Protein AF-A0A8T4A5C9-F1 (afdb_monomer)

Structure (mmCIF, N/CA/C/O backbone):
data_AF-A0A8T4A5C9-F1
#
_entry.id   AF-A0A8T4A5C9-F1
#
loop_
_atom_site.group_PDB
_atom_site.id
_atom_site.type_symbol
_atom_site.label_atom_id
_atom_site.label_alt_id
_atom_site.label_comp_id
_atom_site.label_asym_id
_atom_site.label_entity_id
_atom_site.label_seq_id
_atom_site.pdbx_PDB_ins_code
_atom_site.Cartn_x
_atom_site.Cartn_y
_atom_site.Cartn_z
_atom_site.occupancy
_atom_site.B_iso_or_equiv
_atom_site.auth_seq_id
_atom_site.auth_comp_id
_atom_site.auth_asym_id
_atom_site.auth_atom_id
_atom_site.pdbx_PDB_model_num
ATOM 1 N N . MET A 1 1 ? -32.171 9.108 19.493 1.00 44.94 1 MET A N 1
ATOM 2 C CA . MET A 1 1 ? -31.414 10.089 18.681 1.00 44.94 1 MET A CA 1
ATOM 3 C C . MET A 1 1 ? -30.173 9.406 18.116 1.00 44.94 1 MET A C 1
ATOM 5 O O . MET A 1 1 ? -29.245 9.140 18.867 1.00 44.94 1 MET A O 1
ATOM 9 N N . TYR 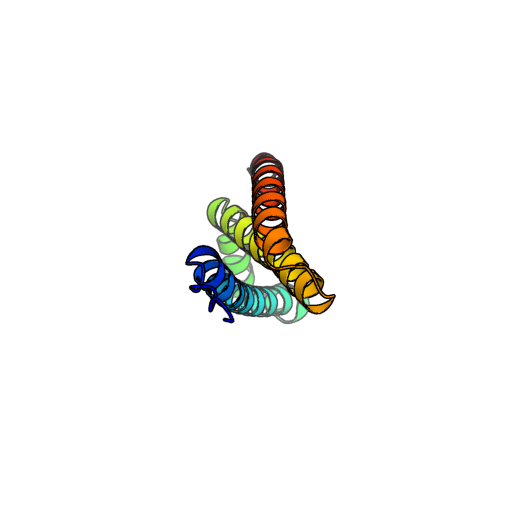A 1 2 ? -30.177 9.044 16.830 1.00 48.19 2 TYR A N 1
ATOM 10 C CA . TYR A 1 2 ? -29.008 8.462 16.161 1.00 48.19 2 TYR A CA 1
ATOM 11 C C . TYR A 1 2 ? -28.032 9.595 15.829 1.00 48.19 2 TYR A C 1
ATOM 13 O O . TYR A 1 2 ? -28.330 10.446 14.992 1.00 48.19 2 TYR A O 1
ATOM 21 N N . LYS A 1 3 ? -26.896 9.657 16.529 1.00 48.53 3 LYS A N 1
ATOM 22 C CA . LYS A 1 3 ? -25.841 10.631 16.238 1.00 48.53 3 LYS A CA 1
ATOM 23 C C . LYS A 1 3 ? -25.175 10.178 14.939 1.00 48.53 3 LYS A C 1
ATOM 25 O O . LYS A 1 3 ? -24.427 9.204 14.943 1.00 48.53 3 LYS A O 1
ATOM 30 N N . LYS A 1 4 ? -25.524 10.820 13.821 1.00 49.78 4 LYS A N 1
ATOM 31 C CA . LYS A 1 4 ? -24.904 10.560 12.517 1.00 49.78 4 LYS A CA 1
ATOM 32 C C . LYS A 1 4 ? -23.399 10.782 12.693 1.00 49.78 4 LYS A C 1
ATOM 34 O O . LYS A 1 4 ? -22.990 11.861 13.113 1.00 49.78 4 LYS A O 1
ATOM 39 N N . ALA A 1 5 ? -22.596 9.741 12.497 1.00 60.62 5 ALA A N 1
ATOM 40 C CA . ALA A 1 5 ? -21.151 9.882 12.574 1.00 60.62 5 ALA A CA 1
ATOM 41 C C . ALA A 1 5 ? -20.698 10.760 11.400 1.00 60.62 5 ALA A C 1
ATOM 43 O O . ALA A 1 5 ? -20.958 10.420 10.246 1.00 60.62 5 ALA A O 1
ATOM 44 N N . GLU A 1 6 ? -20.067 11.892 11.702 1.00 60.72 6 GLU A N 1
ATOM 45 C CA . GLU A 1 6 ? -19.352 12.705 10.715 1.00 60.72 6 GLU A CA 1
ATOM 46 C C . GLU A 1 6 ? -18.319 11.809 9.999 1.00 60.72 6 GLU A C 1
ATOM 48 O O . GLU A 1 6 ? -17.616 11.046 10.679 1.00 60.72 6 GLU A O 1
ATOM 53 N N . PRO A 1 7 ? -18.216 11.839 8.656 1.00 59.62 7 PRO A N 1
ATOM 54 C CA . PRO A 1 7 ? -17.212 11.063 7.941 1.00 59.62 7 PRO A CA 1
ATOM 55 C C . PRO A 1 7 ? -15.820 11.452 8.439 1.00 59.62 7 PRO A C 1
ATOM 57 O O . PRO A 1 7 ? -15.395 12.593 8.286 1.00 59.62 7 PRO A O 1
ATOM 60 N N . SER A 1 8 ? -15.083 10.518 9.044 1.00 70.94 8 SER A N 1
ATOM 61 C CA . SER A 1 8 ? -13.695 10.802 9.406 1.00 70.94 8 SER A CA 1
ATOM 62 C C . SER A 1 8 ? -12.899 11.031 8.122 1.00 70.94 8 SER A C 1
ATOM 64 O O . SER A 1 8 ? -12.868 10.134 7.275 1.00 70.94 8 SER A O 1
ATOM 66 N N . GLU A 1 9 ? -12.226 12.173 7.996 1.00 76.12 9 GLU A N 1
ATOM 67 C CA . GLU A 1 9 ? -11.382 12.503 6.837 1.00 76.12 9 GLU A CA 1
ATOM 68 C C . GLU A 1 9 ? -10.401 11.364 6.509 1.00 76.12 9 GLU A C 1
ATOM 70 O O . GLU A 1 9 ? -10.246 10.979 5.353 1.00 76.12 9 GLU A O 1
ATOM 75 N N . ILE A 1 10 ? -9.834 10.727 7.542 1.00 80.06 10 ILE A N 1
ATOM 76 C CA . ILE A 1 10 ? -8.938 9.562 7.432 1.00 80.06 10 ILE A CA 1
ATOM 77 C C . ILE A 1 10 ? -9.587 8.409 6.651 1.00 80.06 10 ILE A C 1
ATOM 79 O O . ILE A 1 10 ? -8.939 7.776 5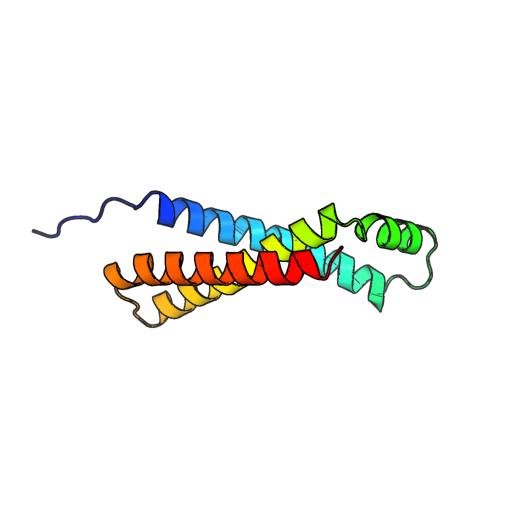.822 1.00 80.06 10 ILE A O 1
ATOM 83 N N . GLY A 1 11 ? -10.868 8.132 6.902 1.00 83.56 11 GLY A N 1
ATOM 84 C CA . GLY A 1 11 ? -11.614 7.080 6.214 1.00 83.56 11 GLY A CA 1
ATOM 85 C C . GLY A 1 11 ? -11.838 7.395 4.736 1.00 83.56 11 GLY A C 1
ATOM 86 O O . GLY A 1 11 ? -11.698 6.501 3.906 1.00 83.56 11 GLY A O 1
ATOM 87 N N . MET A 1 12 ? -12.118 8.660 4.406 1.00 89.44 12 MET A N 1
ATOM 88 C CA . MET A 1 12 ? -12.283 9.111 3.020 1.00 89.44 12 MET A CA 1
ATOM 89 C C . MET A 1 12 ? -10.972 8.995 2.234 1.00 89.44 12 MET A C 1
ATOM 91 O O . MET A 1 12 ? -10.949 8.448 1.132 1.00 89.44 12 MET A O 1
ATOM 95 N N . TRP A 1 13 ? -9.859 9.437 2.823 1.00 90.00 13 TRP A N 1
ATOM 96 C CA . TRP A 1 13 ? -8.541 9.343 2.193 1.00 90.00 13 TRP A CA 1
ATOM 97 C C . TRP A 1 13 ? -8.055 7.900 2.063 1.00 90.00 13 TRP A C 1
ATOM 99 O O . TRP A 1 13 ? -7.592 7.511 0.996 1.00 90.00 13 TRP A O 1
ATOM 109 N N . SER A 1 14 ? -8.217 7.079 3.106 1.00 90.38 14 SER A N 1
ATOM 110 C CA . SER A 1 14 ? -7.920 5.638 3.060 1.00 90.38 14 SER A CA 1
ATOM 111 C C . SER A 1 14 ? -8.725 4.937 1.965 1.00 90.38 14 SER A C 1
ATOM 113 O O . SER A 1 14 ? -8.184 4.109 1.234 1.00 90.38 14 SER A O 1
ATOM 115 N N . TRP A 1 15 ? -10.001 5.300 1.810 1.00 92.75 15 TRP A N 1
ATOM 116 C CA . TRP A 1 15 ? -10.843 4.803 0.731 1.00 92.75 15 TRP A CA 1
ATOM 117 C C . TRP A 1 15 ? -10.286 5.213 -0.635 1.00 92.75 15 TRP A C 1
ATOM 119 O O . TRP A 1 15 ? -10.070 4.344 -1.474 1.00 92.75 15 TRP A O 1
ATOM 129 N N . LEU A 1 16 ? -10.007 6.496 -0.864 1.00 95.56 16 LEU A N 1
ATOM 130 C CA . LEU A 1 16 ? -9.549 6.978 -2.169 1.00 95.56 16 LEU A CA 1
ATOM 131 C C . LEU A 1 16 ? -8.205 6.354 -2.562 1.00 95.56 16 LEU A C 1
ATOM 133 O O . LEU A 1 16 ? -8.057 5.851 -3.677 1.00 95.56 16 LEU A O 1
ATOM 137 N N . LEU A 1 17 ? -7.256 6.340 -1.625 1.00 95.81 17 LEU A N 1
ATOM 138 C CA . LEU A 1 17 ? -5.927 5.779 -1.840 1.00 95.81 17 LEU A CA 1
ATOM 139 C C . LEU A 1 17 ? -5.993 4.296 -2.208 1.00 95.81 17 LEU A C 1
ATOM 141 O O . LEU A 1 17 ? -5.272 3.893 -3.108 1.00 95.81 17 LEU A O 1
ATOM 145 N N . GLU A 1 18 ? -6.897 3.511 -1.614 1.00 97.00 18 GLU A N 1
ATOM 146 C CA . GLU A 1 18 ? -7.075 2.090 -1.957 1.00 97.00 18 GLU A CA 1
ATOM 147 C C . GLU A 1 18 ? -7.370 1.865 -3.446 1.00 97.00 18 GLU A C 1
ATOM 149 O O . GLU A 1 18 ? -6.855 0.931 -4.062 1.00 97.00 18 GLU A O 1
ATOM 154 N N . ARG A 1 19 ? -8.191 2.738 -4.045 1.00 97.38 19 ARG A N 1
ATOM 155 C CA . ARG A 1 19 ? -8.566 2.638 -5.464 1.00 97.38 19 ARG A CA 1
ATOM 156 C C . ARG A 1 19 ? -7.401 3.052 -6.342 1.00 97.38 19 ARG A C 1
ATOM 158 O O . ARG A 1 19 ? -7.103 2.371 -7.318 1.00 97.38 19 ARG A O 1
ATOM 165 N N . ILE A 1 20 ? -6.746 4.157 -5.988 1.00 98.19 20 ILE A N 1
ATOM 166 C CA . ILE A 1 20 ? -5.600 4.673 -6.737 1.00 98.19 20 ILE A CA 1
ATOM 167 C C . ILE A 1 20 ? -4.475 3.635 -6.742 1.00 98.19 20 ILE A C 1
ATOM 169 O O . ILE A 1 20 ? -3.973 3.292 -7.811 1.00 98.19 20 ILE A O 1
ATOM 173 N N . THR A 1 21 ? -4.112 3.086 -5.580 1.00 98.25 21 THR A N 1
ATOM 174 C CA . THR A 1 21 ? -3.072 2.055 -5.494 1.00 98.25 21 THR A CA 1
ATOM 175 C C . THR A 1 21 ? -3.473 0.791 -6.244 1.00 98.25 21 THR A C 1
ATOM 177 O O . THR A 1 21 ? -2.652 0.263 -6.987 1.00 98.25 21 THR A O 1
ATOM 180 N N . GLY A 1 22 ? -4.733 0.355 -6.154 1.00 98.06 22 GLY A N 1
ATOM 181 C CA . GLY A 1 22 ? -5.235 -0.794 -6.909 1.00 98.06 22 GLY A CA 1
ATOM 182 C C . GLY A 1 22 ? -5.099 -0.620 -8.424 1.00 98.06 22 GLY A C 1
ATOM 183 O O . GLY A 1 22 ? -4.562 -1.496 -9.097 1.00 98.06 22 GLY A O 1
ATOM 184 N N . VAL A 1 23 ? -5.505 0.531 -8.968 1.00 98.38 23 VAL A N 1
ATOM 185 C CA . VAL A 1 23 ? -5.371 0.830 -10.408 1.00 98.38 23 VAL A CA 1
ATOM 186 C C . VAL A 1 23 ? -3.903 0.847 -10.840 1.00 98.38 23 VAL A C 1
ATOM 188 O O . VAL A 1 23 ? -3.556 0.244 -11.858 1.00 98.38 23 VAL A O 1
ATOM 191 N N . LEU A 1 24 ? -3.027 1.485 -10.057 1.00 97.31 24 LEU A N 1
ATOM 192 C CA . LEU A 1 24 ? -1.587 1.514 -10.334 1.00 97.31 24 LEU A CA 1
ATOM 193 C C . LEU A 1 24 ? -0.976 0.105 -10.323 1.00 97.31 24 LEU A C 1
ATOM 195 O O . LEU A 1 24 ? -0.178 -0.225 -11.201 1.00 97.31 24 LEU A O 1
ATOM 199 N N . LEU A 1 25 ? -1.369 -0.739 -9.366 1.00 97.56 25 LEU A N 1
ATOM 200 C CA . LEU A 1 25 ? -0.881 -2.113 -9.248 1.00 97.56 25 LEU A CA 1
ATOM 201 C C . LEU A 1 25 ? -1.398 -3.018 -10.368 1.00 97.56 25 LEU A C 1
ATOM 203 O O . LEU A 1 25 ? -0.633 -3.838 -10.866 1.00 97.56 25 LEU A O 1
ATOM 207 N N . VAL A 1 26 ? -2.646 -2.854 -10.816 1.00 97.50 26 VAL A N 1
ATOM 208 C CA . VAL A 1 26 ? -3.178 -3.578 -11.985 1.00 97.50 26 VAL A CA 1
ATOM 209 C C . VAL A 1 26 ? -2.386 -3.224 -13.243 1.00 97.50 26 VAL A C 1
ATOM 211 O O . VAL A 1 26 ? -1.974 -4.118 -13.983 1.00 97.50 26 VAL A O 1
ATOM 214 N N . PHE A 1 27 ? -2.119 -1.934 -13.468 1.00 93.06 27 PHE A N 1
ATOM 215 C CA . PHE A 1 27 ? -1.303 -1.495 -14.600 1.00 93.06 27 PHE A CA 1
ATOM 216 C C . PHE A 1 27 ? 0.124 -2.054 -14.523 1.00 93.06 27 PHE A C 1
ATOM 218 O O . PHE A 1 27 ? 0.629 -2.606 -15.503 1.00 93.06 27 PHE A O 1
ATOM 225 N N . TYR A 1 28 ? 0.754 -1.974 -13.345 1.00 91.44 28 TYR A N 1
ATOM 226 C CA . TYR A 1 28 ? 2.065 -2.575 -13.104 1.00 91.44 28 TYR A CA 1
ATOM 227 C C . TYR A 1 28 ? 2.062 -4.076 -13.405 1.00 91.44 28 TYR A C 1
ATOM 229 O O . TYR A 1 28 ? 2.935 -4.552 -14.128 1.00 91.44 28 TYR A O 1
ATOM 237 N N . LEU A 1 29 ? 1.073 -4.812 -12.893 1.00 92.56 29 LEU A N 1
ATOM 238 C CA . LEU A 1 29 ? 0.972 -6.256 -13.068 1.00 92.56 29 LEU A CA 1
ATOM 239 C C . LEU A 1 29 ? 0.830 -6.629 -14.546 1.00 92.56 29 LEU A C 1
ATOM 241 O O . LEU A 1 29 ? 1.486 -7.563 -14.997 1.00 92.56 29 LEU A O 1
ATOM 245 N N . PHE A 1 30 ? 0.041 -5.877 -15.316 1.00 89.94 30 PHE A N 1
ATOM 246 C CA . PHE A 1 30 ? -0.083 -6.089 -16.758 1.00 89.94 30 PHE A CA 1
ATOM 247 C C . PHE A 1 30 ? 1.268 -5.945 -17.473 1.00 89.94 30 PHE A C 1
ATOM 249 O O . PHE A 1 30 ? 1.696 -6.866 -18.170 1.00 89.94 30 PHE A O 1
ATOM 256 N N . VAL A 1 31 ? 1.978 -4.831 -17.257 1.00 86.19 31 VAL A N 1
ATOM 257 C CA . VAL A 1 31 ? 3.309 -4.597 -17.852 1.00 86.19 31 VAL A CA 1
ATOM 258 C C . VAL A 1 31 ? 4.312 -5.662 -17.393 1.00 86.19 31 VAL A C 1
ATOM 260 O O . VAL A 1 31 ? 5.099 -6.174 -18.194 1.00 86.19 31 VAL A O 1
ATOM 263 N N . HIS A 1 32 ? 4.269 -6.034 -16.113 1.00 85.38 32 HIS A N 1
ATOM 264 C CA . HIS A 1 32 ? 5.136 -7.048 -15.525 1.00 85.38 32 HIS A CA 1
ATOM 265 C C . HIS A 1 32 ? 4.930 -8.416 -16.184 1.00 85.38 32 HIS A C 1
ATOM 267 O O . HIS A 1 32 ? 5.881 -8.995 -16.705 1.00 85.38 32 HIS A O 1
ATOM 273 N N . LEU A 1 33 ? 3.694 -8.915 -16.233 1.00 87.62 33 LEU A N 1
ATOM 274 C CA . LEU A 1 33 ? 3.386 -10.211 -16.838 1.00 87.62 33 LEU A CA 1
ATOM 275 C C . LEU A 1 33 ? 3.675 -10.210 -18.340 1.00 87.62 33 LEU A C 1
ATOM 277 O O . LEU A 1 33 ? 4.288 -11.152 -18.843 1.00 87.62 33 LEU A O 1
ATOM 281 N N . TRP A 1 34 ? 3.317 -9.134 -19.048 1.00 84.56 34 TRP A N 1
ATOM 282 C CA . TRP A 1 34 ? 3.626 -8.984 -20.469 1.00 84.56 34 TRP A CA 1
ATOM 283 C C . TRP A 1 34 ? 5.129 -9.098 -20.738 1.00 84.56 34 TRP A C 1
ATOM 285 O O . TRP A 1 34 ? 5.562 -9.930 -21.537 1.00 84.56 34 TRP A O 1
ATOM 295 N N . SER A 1 35 ? 5.936 -8.308 -20.025 1.00 78.31 35 SER A N 1
ATOM 296 C CA . SER A 1 35 ? 7.391 -8.281 -20.207 1.00 78.31 35 SER A CA 1
ATOM 297 C C . SER A 1 35 ? 8.071 -9.606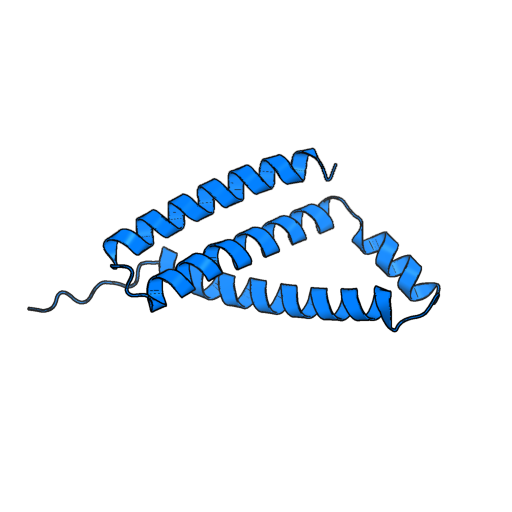 -19.863 1.00 78.31 35 SER A C 1
ATOM 299 O O . SER A 1 35 ? 9.024 -9.992 -20.534 1.00 78.31 35 SER A O 1
ATOM 301 N N . ARG A 1 36 ? 7.592 -10.328 -18.844 1.00 79.88 36 ARG A N 1
ATOM 302 C CA . ARG A 1 36 ? 8.227 -11.570 -1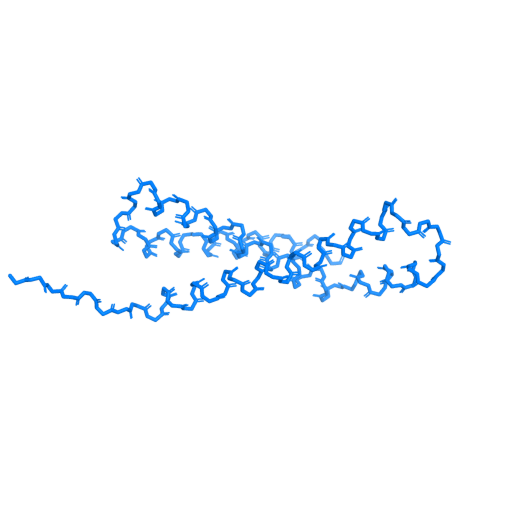8.381 1.00 79.88 36 ARG A CA 1
ATOM 303 C C . ARG A 1 36 ? 7.761 -12.813 -19.127 1.00 79.88 36 ARG A C 1
ATOM 305 O O . ARG A 1 36 ? 8.486 -13.807 -19.106 1.00 79.88 36 ARG A O 1
ATOM 312 N N . HIS A 1 37 ? 6.568 -12.804 -19.723 1.00 81.81 37 HIS A N 1
ATOM 313 C CA . HIS A 1 37 ? 5.946 -14.033 -20.236 1.00 81.81 37 HIS A CA 1
ATOM 314 C C . HIS A 1 37 ? 5.534 -13.972 -21.708 1.00 81.81 37 HIS A C 1
ATOM 316 O O . HIS A 1 37 ? 5.465 -15.018 -22.344 1.00 81.81 37 HIS A O 1
ATOM 322 N N . PHE A 1 38 ? 5.303 -12.784 -22.271 1.00 77.81 38 PHE A N 1
ATOM 323 C CA . PHE A 1 38 ? 4.730 -12.645 -23.618 1.00 77.81 38 PHE A CA 1
ATOM 324 C C . PHE A 1 38 ? 5.643 -11.905 -24.599 1.00 77.81 38 PHE A C 1
ATOM 326 O O . PHE A 1 38 ? 5.598 -12.147 -25.800 1.00 77.81 38 PHE A O 1
ATOM 333 N N . ALA A 1 39 ? 6.505 -11.028 -24.092 1.00 73.62 39 ALA A N 1
ATOM 334 C CA . ALA A 1 39 ? 7.341 -10.145 -24.894 1.00 73.62 39 ALA A CA 1
ATOM 335 C C . ALA A 1 39 ? 8.479 -10.821 -25.686 1.00 73.62 39 ALA A C 1
ATOM 337 O O . ALA A 1 39 ? 8.995 -10.218 -26.624 1.00 73.62 39 ALA A O 1
ATOM 338 N N . GLY A 1 40 ? 8.916 -12.032 -25.318 1.00 67.44 40 GLY A N 1
ATOM 339 C CA . GLY A 1 40 ? 10.180 -12.589 -25.824 1.00 67.44 40 GLY A CA 1
ATOM 340 C C . GLY A 1 40 ? 11.397 -11.694 -25.500 1.00 67.44 40 GLY A C 1
ATOM 341 O O . GLY A 1 40 ? 11.290 -10.736 -24.738 1.00 67.44 40 GLY A O 1
ATOM 342 N N . LYS A 1 41 ? 12.577 -11.981 -26.073 1.00 66.81 41 LYS A N 1
ATOM 343 C CA . LYS A 1 41 ? 13.785 -11.135 -25.923 1.00 66.81 41 LYS A CA 1
ATOM 344 C C . LYS A 1 41 ? 13.759 -9.937 -26.884 1.00 66.81 41 LYS A C 1
ATOM 346 O O . LYS A 1 41 ? 14.577 -9.845 -27.798 1.00 66.81 41 LYS A O 1
ATOM 351 N N . LEU A 1 42 ? 12.782 -9.047 -26.741 1.00 65.44 42 LEU A N 1
ATOM 352 C CA . LEU A 1 42 ? 12.760 -7.787 -27.487 1.00 65.44 42 LEU A CA 1
ATOM 353 C C . LEU A 1 42 ? 13.644 -6.751 -26.778 1.00 65.44 42 LEU A C 1
ATOM 355 O O . LEU A 1 42 ? 13.352 -6.354 -25.652 1.00 65.44 42 LEU A O 1
ATOM 359 N N . ALA A 1 43 ? 14.671 -6.239 -27.464 1.00 62.00 43 ALA A N 1
ATOM 360 C CA . ALA A 1 43 ? 15.637 -5.284 -26.900 1.00 62.00 43 ALA A CA 1
ATOM 361 C C . ALA A 1 43 ? 14.995 -4.003 -26.313 1.00 62.00 43 ALA A C 1
ATOM 363 O O . ALA A 1 43 ? 15.496 -3.434 -25.345 1.00 62.00 43 ALA A O 1
ATOM 364 N N . VAL A 1 44 ? 13.855 -3.559 -26.858 1.00 65.50 44 VAL A N 1
ATOM 365 C CA . VAL A 1 44 ? 13.082 -2.410 -26.340 1.00 65.50 44 VAL A CA 1
ATOM 366 C C . VAL A 1 44 ? 12.451 -2.710 -24.973 1.00 65.50 44 VAL A C 1
ATOM 368 O O . VAL A 1 44 ? 12.380 -1.831 -24.108 1.00 65.50 44 VAL A O 1
ATOM 371 N N . ILE A 1 45 ? 12.025 -3.954 -24.752 1.00 67.69 45 ILE A N 1
ATOM 372 C CA . ILE A 1 45 ? 11.414 -4.394 -23.495 1.00 67.69 45 ILE A CA 1
ATOM 373 C C . ILE A 1 45 ? 12.496 -4.646 -22.445 1.00 67.69 45 ILE A C 1
ATOM 375 O O . ILE A 1 45 ? 12.324 -4.209 -21.310 1.00 67.69 45 ILE A O 1
ATOM 379 N N . ASP A 1 46 ? 13.653 -5.190 -22.829 1.00 66.44 46 ASP A N 1
ATOM 380 C CA . ASP A 1 46 ? 14.818 -5.316 -21.940 1.00 66.44 46 ASP A CA 1
ATOM 381 C C . ASP A 1 46 ? 15.327 -3.945 -21.466 1.00 66.44 46 ASP A C 1
ATOM 383 O O . ASP A 1 46 ? 15.580 -3.735 -20.278 1.00 66.44 46 ASP A O 1
ATOM 387 N N . ALA A 1 47 ? 15.388 -2.959 -22.366 1.00 65.19 47 ALA A N 1
ATOM 388 C CA . ALA A 1 47 ? 15.766 -1.592 -22.013 1.00 65.19 47 ALA A CA 1
ATOM 389 C C . ALA A 1 47 ? 14.722 -0.890 -21.122 1.00 65.19 47 ALA A C 1
ATOM 391 O O . ALA A 1 47 ? 15.055 0.041 -20.391 1.00 65.19 47 ALA A O 1
ATOM 392 N N . THR A 1 48 ? 13.453 -1.301 -21.178 1.00 65.69 48 THR A N 1
ATOM 393 C CA . THR A 1 48 ? 12.399 -0.804 -20.278 1.00 65.69 48 THR A CA 1
ATOM 394 C C . THR A 1 48 ? 12.469 -1.495 -18.919 1.00 65.69 48 THR A C 1
ATOM 396 O O . THR A 1 48 ? 12.414 -0.823 -17.893 1.00 65.69 48 THR A O 1
ATOM 399 N N . ALA A 1 49 ? 12.685 -2.812 -18.896 1.00 66.31 49 ALA A N 1
ATOM 400 C CA . ALA A 1 49 ? 12.890 -3.580 -17.675 1.00 66.31 49 ALA A CA 1
ATOM 401 C C . ALA A 1 49 ? 14.085 -3.043 -16.874 1.00 66.31 49 ALA A C 1
ATOM 403 O O . ALA A 1 49 ? 13.958 -2.828 -15.673 1.00 66.31 49 ALA A O 1
ATOM 404 N N . ALA A 1 50 ? 15.197 -2.719 -17.541 1.00 67.31 50 ALA A N 1
ATOM 405 C CA . ALA A 1 50 ? 16.358 -2.097 -16.905 1.00 67.31 50 ALA A CA 1
ATOM 406 C C . ALA A 1 50 ? 16.047 -0.707 -16.310 1.00 67.31 50 ALA A C 1
ATOM 408 O O . ALA A 1 50 ? 16.522 -0.375 -15.227 1.00 67.31 50 ALA A O 1
ATOM 409 N N . ARG A 1 51 ? 15.206 0.101 -16.973 1.00 66.50 51 ARG A N 1
ATOM 410 C CA . ARG A 1 51 ? 14.788 1.431 -16.480 1.00 66.50 51 ARG A CA 1
ATOM 411 C C . ARG A 1 51 ? 13.819 1.367 -15.299 1.00 66.50 51 ARG A C 1
ATOM 413 O O . ARG A 1 51 ? 13.782 2.296 -14.498 1.00 66.50 51 ARG A O 1
ATOM 420 N N . LEU A 1 52 ? 13.052 0.286 -15.172 1.00 68.62 52 LEU A N 1
ATOM 421 C CA . LEU A 1 52 ? 12.135 0.071 -14.050 1.00 68.62 52 LEU A CA 1
ATOM 422 C C . LEU A 1 52 ? 12.837 -0.482 -12.798 1.00 68.62 52 LEU A C 1
ATOM 424 O O . LEU A 1 52 ? 12.210 -0.557 -11.753 1.00 68.62 52 LEU A O 1
ATOM 428 N N . GLN A 1 53 ? 14.131 -0.809 -12.841 1.00 73.06 53 GLN A N 1
ATOM 429 C CA . GLN A 1 53 ? 14.885 -1.281 -11.667 1.00 73.06 53 GLN A CA 1
ATOM 430 C C . GLN A 1 53 ? 15.605 -0.168 -10.893 1.00 73.06 53 GLN A C 1
ATOM 432 O O . GLN A 1 53 ? 16.608 -0.408 -10.225 1.00 73.06 53 GLN A O 1
ATOM 437 N N . THR A 1 54 ? 15.109 1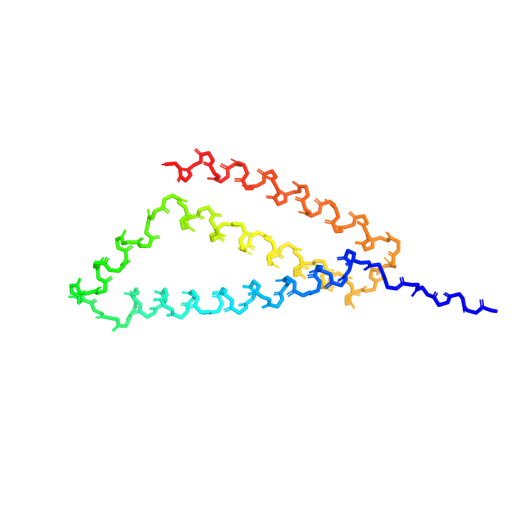.068 -10.956 1.00 86.44 54 THR A N 1
ATOM 438 C CA . THR A 1 54 ? 15.677 2.145 -10.136 1.00 86.44 54 THR A CA 1
ATOM 439 C C . THR 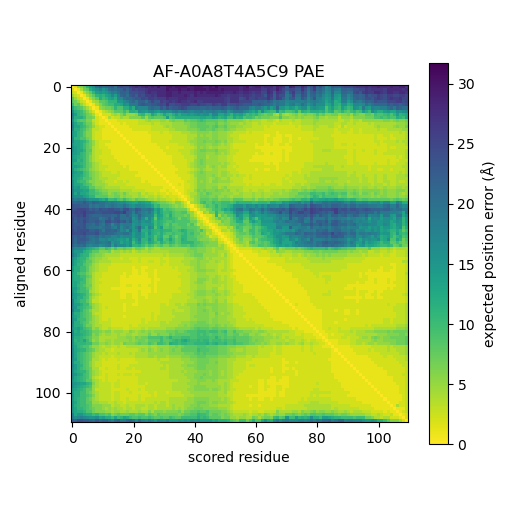A 1 54 ? 15.266 1.984 -8.666 1.00 86.44 54 THR A C 1
ATOM 441 O O . THR A 1 54 ? 14.133 1.574 -8.393 1.00 86.44 54 THR A O 1
ATOM 444 N N . PRO A 1 55 ? 16.121 2.374 -7.697 1.00 86.56 55 PRO A N 1
ATOM 445 C CA . PRO A 1 55 ? 15.757 2.365 -6.279 1.00 86.56 55 PRO A CA 1
ATOM 446 C C . PRO A 1 55 ? 14.460 3.133 -6.002 1.00 86.56 55 PRO A C 1
ATOM 448 O O . PRO A 1 55 ? 13.608 2.677 -5.245 1.00 86.56 55 PRO A O 1
ATOM 451 N N . PHE A 1 56 ? 14.256 4.263 -6.686 1.00 89.25 56 PHE A N 1
ATOM 452 C CA . PHE A 1 56 ? 13.029 5.049 -6.577 1.00 89.25 56 PHE A CA 1
ATOM 453 C C . PHE A 1 56 ? 11.781 4.255 -6.988 1.00 89.25 56 PHE A C 1
ATOM 455 O O . PHE A 1 56 ? 10.777 4.267 -6.271 1.00 89.25 56 PHE A O 1
ATOM 462 N N . PHE A 1 57 ? 11.838 3.537 -8.115 1.00 90.25 57 PHE A N 1
ATOM 463 C CA . PHE A 1 57 ? 10.721 2.712 -8.568 1.00 90.25 57 PHE A CA 1
ATOM 464 C C . PHE A 1 57 ? 10.438 1.564 -7.592 1.00 90.25 57 PHE A C 1
ATOM 466 O O . PHE A 1 57 ? 9.286 1.362 -7.212 1.00 90.25 57 PHE A O 1
ATOM 473 N N . ASN A 1 58 ? 11.480 0.871 -7.123 1.00 90.12 58 ASN A N 1
ATOM 474 C CA . ASN A 1 58 ? 11.347 -0.236 -6.172 1.00 90.12 58 ASN A CA 1
ATOM 475 C C . ASN A 1 58 ? 10.714 0.215 -4.847 1.00 90.12 58 ASN A C 1
ATOM 477 O O . ASN A 1 58 ? 9.802 -0.440 -4.346 1.00 90.12 58 ASN A O 1
ATOM 481 N N . LEU A 1 59 ? 11.15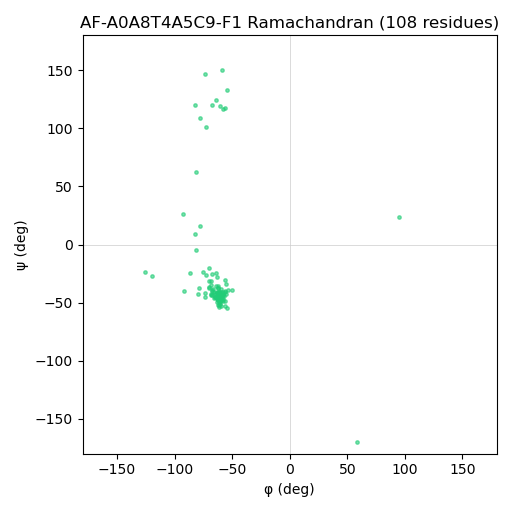0 1.353 -4.300 1.00 94.00 59 LEU A N 1
ATOM 482 C CA . LEU A 1 59 ? 10.582 1.922 -3.075 1.00 94.00 59 LEU A CA 1
ATOM 483 C C . LEU A 1 59 ? 9.130 2.373 -3.275 1.00 94.00 59 LEU A C 1
AT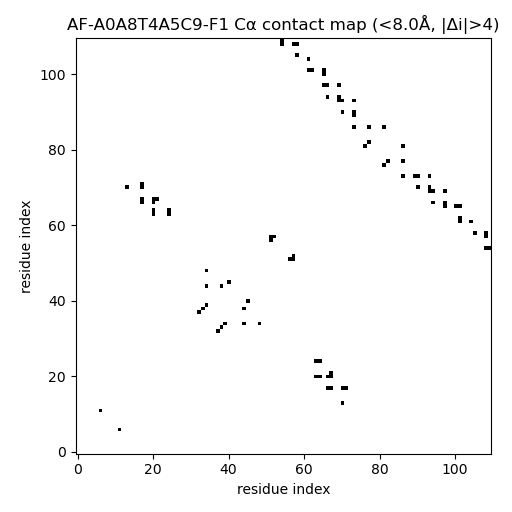OM 485 O O . LEU A 1 59 ? 8.282 2.119 -2.421 1.00 94.00 59 LEU A O 1
ATOM 489 N N . THR A 1 60 ? 8.821 2.996 -4.414 1.00 94.25 60 THR A N 1
ATOM 490 C CA . THR A 1 60 ? 7.450 3.418 -4.740 1.00 94.25 60 THR A CA 1
ATOM 491 C C . THR A 1 60 ? 6.520 2.214 -4.847 1.00 94.25 60 THR A C 1
ATOM 493 O O . THR A 1 60 ? 5.453 2.194 -4.235 1.00 94.25 60 THR A O 1
ATOM 496 N N . LEU A 1 61 ? 6.941 1.179 -5.576 1.00 94.88 61 LEU A N 1
ATOM 497 C CA . LEU A 1 61 ? 6.173 -0.051 -5.724 1.00 94.88 61 LEU A CA 1
ATOM 498 C C . LEU A 1 61 ? 5.980 -0.757 -4.375 1.00 94.88 61 LEU A C 1
ATOM 500 O O . LEU A 1 61 ? 4.868 -1.187 -4.075 1.00 94.88 61 LEU A O 1
ATOM 504 N N . LEU A 1 62 ? 7.023 -0.820 -3.538 1.00 96.00 62 LEU A N 1
ATOM 505 C CA . LEU A 1 62 ? 6.932 -1.377 -2.187 1.00 96.00 62 LEU A CA 1
ATOM 506 C C . LEU A 1 62 ? 5.877 -0.642 -1.349 1.00 96.00 62 LEU A C 1
ATOM 508 O O . LEU A 1 62 ? 5.036 -1.287 -0.724 1.00 96.00 62 LEU A O 1
ATOM 512 N N . ALA A 1 63 ? 5.884 0.693 -1.361 1.00 97.06 63 ALA A N 1
ATOM 513 C CA . ALA A 1 63 ? 4.900 1.492 -0.636 1.00 97.06 63 ALA A CA 1
ATOM 514 C C . ALA A 1 63 ? 3.467 1.243 -1.138 1.00 97.06 63 ALA A C 1
ATOM 516 O O . ALA A 1 63 ? 2.559 1.061 -0.325 1.00 97.06 63 ALA A O 1
ATOM 517 N N . LEU A 1 64 ? 3.267 1.181 -2.461 1.00 97.81 64 LEU A N 1
ATOM 518 C CA . LEU A 1 64 ? 1.961 0.903 -3.069 1.00 97.81 64 LEU A CA 1
ATOM 519 C C . LEU A 1 64 ? 1.420 -0.469 -2.656 1.00 97.81 64 LEU A C 1
ATOM 521 O O . LEU A 1 64 ? 0.270 -0.563 -2.229 1.00 97.81 64 LEU A O 1
ATOM 525 N N . VAL A 1 65 ? 2.246 -1.517 -2.750 1.00 97.69 65 VAL A N 1
ATOM 526 C CA . VAL A 1 65 ? 1.854 -2.890 -2.394 1.00 97.69 65 VAL A CA 1
ATOM 527 C C . VAL A 1 65 ? 1.548 -3.009 -0.903 1.00 97.69 65 VAL A C 1
ATOM 529 O O . VAL A 1 65 ? 0.525 -3.589 -0.546 1.00 97.69 65 VAL A O 1
ATOM 532 N N . LEU A 1 66 ? 2.392 -2.446 -0.030 1.00 98.25 66 LEU A N 1
ATOM 533 C CA . LEU A 1 66 ? 2.173 -2.499 1.419 1.00 98.25 66 LEU A CA 1
ATOM 534 C C . LEU A 1 66 ? 0.895 -1.769 1.819 1.00 98.25 66 LEU A C 1
ATOM 536 O O . LEU A 1 66 ? 0.095 -2.318 2.574 1.00 98.25 66 LEU A O 1
ATOM 540 N N . PHE A 1 67 ? 0.677 -0.558 1.301 1.00 97.94 67 PHE A N 1
ATOM 541 C CA . PHE A 1 67 ? -0.543 0.185 1.593 1.00 97.94 67 PHE A CA 1
ATOM 542 C C . PHE A 1 67 ? -1.780 -0.572 1.099 1.00 97.94 67 PHE A C 1
ATOM 544 O O . PHE A 1 67 ? -2.684 -0.809 1.894 1.00 97.94 67 PHE A O 1
ATOM 551 N N . HIS A 1 68 ? -1.804 -0.988 -0.172 1.00 98.31 68 HIS A N 1
ATOM 552 C CA . HIS A 1 68 ? -2.950 -1.675 -0.776 1.00 98.31 68 HIS A CA 1
ATOM 553 C C . HIS A 1 68 ? -3.255 -3.004 -0.074 1.00 98.31 68 HIS A C 1
ATOM 555 O O . HIS A 1 68 ? -4.377 -3.246 0.353 1.00 98.31 68 HIS A O 1
ATOM 561 N N . GLY A 1 69 ? -2.244 -3.851 0.132 1.00 98.06 69 GLY A N 1
ATOM 562 C CA . GLY A 1 69 ? -2.433 -5.148 0.780 1.00 98.06 69 GLY A CA 1
ATOM 563 C C . GLY A 1 69 ? -2.932 -5.020 2.220 1.00 98.06 69 GLY A C 1
ATOM 564 O O . GLY A 1 69 ? -3.888 -5.688 2.611 1.00 98.06 69 GLY A O 1
ATOM 565 N N . LEU A 1 70 ? -2.324 -4.136 3.016 1.00 98.12 70 LEU A N 1
ATOM 566 C CA . LEU A 1 70 ? -2.696 -3.977 4.424 1.00 98.12 70 LEU A CA 1
ATOM 567 C C . LEU A 1 70 ? -4.037 -3.251 4.584 1.00 98.12 70 LEU A C 1
ATOM 569 O O . LEU A 1 70 ? -4.864 -3.655 5.400 1.00 98.12 70 LEU A O 1
ATOM 573 N N . ASN A 1 71 ? -4.300 -2.205 3.803 1.00 96.50 71 ASN A N 1
ATOM 574 C CA . ASN A 1 71 ? -5.582 -1.508 3.860 1.00 96.50 71 ASN A CA 1
ATOM 575 C C . ASN A 1 71 ? -6.726 -2.364 3.283 1.00 96.50 71 ASN A C 1
ATOM 577 O O . ASN A 1 71 ? -7.827 -2.338 3.833 1.00 96.50 71 ASN A O 1
ATOM 581 N N . GLY A 1 72 ? -6.454 -3.217 2.293 1.00 96.44 72 GLY A N 1
ATOM 582 C CA . GLY A 1 72 ? -7.368 -4.263 1.834 1.00 96.44 72 GLY A CA 1
ATOM 583 C C . GLY A 1 72 ? -7.750 -5.245 2.947 1.00 96.44 72 GLY A C 1
ATOM 584 O O . GLY A 1 72 ? -8.934 -5.515 3.141 1.00 96.44 72 GLY A O 1
ATOM 585 N N . ILE A 1 73 ? -6.793 -5.693 3.774 1.00 96.94 73 ILE A N 1
ATOM 586 C CA . ILE A 1 73 ? -7.090 -6.512 4.969 1.00 96.94 73 ILE A CA 1
ATOM 587 C C . ILE A 1 73 ? -8.051 -5.777 5.910 1.00 96.94 73 ILE A C 1
ATOM 589 O O . ILE A 1 73 ? -8.999 -6.378 6.413 1.00 96.94 73 ILE A O 1
ATOM 593 N N . ARG A 1 74 ? -7.861 -4.470 6.134 1.00 94.81 74 ARG A N 1
ATOM 594 C CA . ARG A 1 74 ? -8.803 -3.675 6.940 1.00 94.81 74 ARG A CA 1
ATOM 595 C C . ARG A 1 74 ? -10.209 -3.685 6.341 1.00 94.81 74 ARG A C 1
ATOM 597 O O . ARG A 1 74 ? -11.162 -3.804 7.105 1.00 94.81 74 ARG A O 1
ATOM 604 N N . VAL A 1 75 ? -10.346 -3.534 5.024 1.00 95.00 75 VAL A N 1
ATOM 605 C CA . VAL A 1 75 ? -11.653 -3.581 4.344 1.00 95.00 75 VAL A CA 1
ATOM 606 C C . VAL A 1 75 ? -12.309 -4.946 4.545 1.00 95.00 75 VAL A C 1
ATOM 608 O O . VAL A 1 75 ? -13.444 -4.999 5.002 1.00 95.00 75 VAL A O 1
ATOM 611 N N . VAL A 1 76 ? -11.564 -6.036 4.354 1.00 97.06 76 VAL A N 1
ATOM 612 C CA . VAL A 1 76 ? -12.058 -7.399 4.610 1.00 97.06 76 VAL A CA 1
ATOM 613 C C . VAL A 1 76 ? -12.529 -7.562 6.060 1.00 97.06 76 VAL A C 1
ATOM 615 O O . VAL A 1 76 ? -13.610 -8.086 6.309 1.00 97.06 76 VAL A O 1
ATOM 618 N N . LEU A 1 77 ? -11.769 -7.067 7.042 1.00 96.06 77 LEU A N 1
ATOM 619 C CA . LEU A 1 77 ? -12.182 -7.108 8.451 1.00 96.06 77 LEU A CA 1
ATOM 620 C C . LEU A 1 77 ? -13.468 -6.307 8.709 1.00 96.06 77 LEU A C 1
ATOM 622 O O . LEU A 1 77 ? -14.287 -6.714 9.532 1.00 96.06 77 LEU A O 1
ATOM 626 N N . ILE A 1 78 ? -13.658 -5.177 8.020 1.00 94.06 78 ILE A N 1
ATOM 627 C CA . ILE A 1 78 ? -14.898 -4.390 8.086 1.00 94.06 78 ILE A CA 1
ATOM 628 C C . ILE A 1 78 ? -16.083 -5.208 7.577 1.00 94.06 78 ILE A C 1
ATOM 630 O O . ILE A 1 78 ? -17.115 -5.224 8.249 1.00 94.06 78 ILE A O 1
ATOM 634 N N . ASP A 1 79 ? -15.913 -5.934 6.474 1.00 95.38 79 ASP A N 1
ATOM 635 C CA . ASP A 1 79 ? -16.950 -6.808 5.914 1.00 95.38 79 ASP A CA 1
ATOM 636 C C . ASP A 1 79 ? -17.320 -7.956 6.874 1.00 95.38 79 ASP A C 1
ATOM 638 O O . ASP A 1 79 ? -18.472 -8.383 6.920 1.00 95.38 79 ASP A O 1
ATOM 642 N N . PHE A 1 80 ? -16.385 -8.385 7.732 1.00 96.62 80 PHE A N 1
ATOM 643 C CA . PHE A 1 80 ? -16.626 -9.343 8.824 1.00 96.62 80 PHE A CA 1
ATOM 644 C C . PHE A 1 80 ? -17.207 -8.726 10.113 1.00 96.62 80 PHE A C 1
ATOM 646 O O . PHE A 1 80 ? -17.306 -9.406 11.136 1.00 96.62 80 PHE A O 1
ATOM 653 N N . GLY A 1 81 ? -17.618 -7.455 10.099 1.00 93.38 81 GLY A N 1
ATOM 654 C CA . GLY A 1 81 ? -18.318 -6.821 11.223 1.00 93.38 81 GLY A CA 1
ATOM 655 C C . GLY A 1 81 ? -17.425 -6.048 12.197 1.00 93.38 81 GLY A C 1
ATOM 656 O O . GLY A 1 81 ? -17.806 -5.827 13.351 1.00 93.38 81 GLY A O 1
ATOM 657 N N . LEU A 1 82 ? -16.242 -5.596 11.766 1.00 92.62 82 LEU A N 1
ATOM 658 C CA . LEU A 1 82 ? -15.364 -4.764 12.595 1.00 92.62 82 LEU A CA 1
ATOM 659 C C . LEU A 1 82 ? -16.049 -3.445 13.006 1.00 92.62 82 LEU A C 1
ATOM 661 O O . LEU A 1 82 ? -16.377 -2.592 12.174 1.00 92.62 82 LEU A O 1
ATOM 665 N N . SER A 1 83 ? -16.204 -3.241 14.319 1.00 90.94 83 SER A N 1
ATOM 666 C CA . SER A 1 83 ? -16.855 -2.047 14.877 1.00 90.94 83 SER A CA 1
ATOM 667 C C . SER A 1 83 ? -16.168 -0.735 14.469 1.00 90.94 83 SER A C 1
ATOM 669 O O . SER A 1 83 ? -14.944 -0.671 14.349 1.00 90.94 83 SER A O 1
ATOM 671 N N . ALA A 1 84 ? -16.933 0.357 14.363 1.00 84.81 84 ALA A N 1
ATOM 672 C CA . ALA A 1 84 ? -16.412 1.676 13.978 1.00 84.81 84 ALA A CA 1
ATOM 673 C C . ALA A 1 84 ? -15.251 2.172 14.869 1.00 84.81 84 ALA A C 1
ATOM 675 O O . ALA A 1 84 ? -14.318 2.810 14.384 1.00 84.81 84 ALA A O 1
ATOM 676 N N . ARG A 1 85 ? -15.264 1.839 16.170 1.00 85.62 85 ARG A N 1
ATOM 677 C CA . ARG A 1 85 ? -14.160 2.164 17.089 1.00 85.62 85 ARG A CA 1
ATOM 678 C C . ARG A 1 85 ? -12.899 1.361 16.757 1.00 85.62 85 ARG A C 1
ATOM 680 O O . ARG A 1 85 ? -11.807 1.925 16.727 1.00 85.62 85 ARG A O 1
ATOM 687 N N . ALA A 1 86 ? -13.055 0.066 16.482 1.00 90.75 86 ALA A N 1
ATOM 688 C CA . ALA A 1 86 ? -11.946 -0.815 16.134 1.00 90.75 86 ALA A CA 1
ATOM 689 C C . ALA A 1 86 ? -11.345 -0.475 14.762 1.00 90.75 86 ALA A C 1
ATOM 691 O O . ALA A 1 86 ? -10.135 -0.579 14.596 1.00 90.75 86 ALA A O 1
ATOM 692 N N . GLN A 1 87 ? -12.138 0.026 13.809 1.00 90.69 87 GLN A N 1
ATOM 693 C CA . GLN A 1 87 ? -11.649 0.423 12.482 1.00 90.69 87 GLN A CA 1
ATOM 694 C C . GLN A 1 87 ? -10.518 1.455 12.521 1.00 90.69 87 GLN A C 1
ATOM 696 O O . GLN A 1 87 ? -9.575 1.343 11.736 1.00 90.69 87 GLN A O 1
ATOM 701 N N . ARG A 1 88 ? -10.599 2.454 13.415 1.00 89.06 88 ARG A N 1
ATOM 702 C CA . ARG A 1 88 ? -9.542 3.468 13.571 1.00 89.06 88 ARG A CA 1
ATOM 703 C C . ARG A 1 88 ? -8.275 2.857 14.162 1.00 89.06 88 ARG A C 1
ATOM 705 O O . ARG A 1 88 ? -7.185 3.172 13.699 1.00 89.06 88 ARG A O 1
ATOM 712 N N . PHE A 1 89 ? -8.420 1.995 15.166 1.00 92.69 89 PHE A N 1
ATOM 713 C CA . PHE A 1 89 ? -7.289 1.300 15.779 1.00 92.69 89 PHE A CA 1
ATOM 714 C C . PHE A 1 89 ? -6.585 0.385 14.769 1.00 92.69 89 PHE A C 1
ATOM 716 O O . PHE A 1 89 ? -5.378 0.493 14.580 1.00 92.69 89 PHE A O 1
ATOM 723 N N . VAL A 1 90 ? -7.356 -0.445 14.060 1.00 94.12 90 VAL A N 1
ATOM 724 C CA . VAL A 1 90 ? -6.853 -1.369 13.034 1.00 94.12 90 VAL A CA 1
ATOM 725 C C . VAL A 1 90 ? -6.161 -0.616 11.901 1.00 94.12 90 VAL A C 1
ATOM 727 O O . VAL A 1 90 ? -5.087 -1.030 11.483 1.00 94.12 90 VAL A O 1
ATOM 730 N N . PHE A 1 91 ? -6.711 0.518 11.448 1.00 93.50 91 PHE A N 1
ATOM 731 C CA . PHE A 1 91 ? -6.048 1.361 10.450 1.00 93.50 91 PHE A CA 1
ATOM 732 C C . PHE A 1 91 ? -4.635 1.758 10.891 1.00 93.50 91 PHE A C 1
ATOM 734 O O . PHE A 1 91 ? -3.673 1.476 10.184 1.00 93.50 91 PHE A O 1
ATOM 741 N N . TRP A 1 92 ? -4.489 2.359 12.074 1.00 94.94 92 TRP A N 1
ATOM 742 C CA . TRP A 1 92 ? -3.178 2.808 12.549 1.00 94.94 92 TRP A CA 1
ATOM 743 C C . TRP A 1 92 ? -2.222 1.651 12.842 1.00 94.94 92 TRP A C 1
ATOM 745 O O . TRP A 1 92 ? -1.047 1.755 12.504 1.00 94.94 92 TRP A O 1
ATOM 755 N N . ALA A 1 93 ? -2.714 0.541 13.397 1.00 96.19 93 ALA A N 1
ATOM 756 C CA . ALA A 1 93 ? -1.904 -0.656 13.616 1.00 96.19 93 ALA A CA 1
ATOM 757 C C . ALA A 1 93 ? -1.312 -1.185 12.299 1.00 96.19 93 ALA A C 1
ATOM 759 O O . ALA A 1 93 ? -0.116 -1.465 12.221 1.00 96.19 93 ALA A O 1
ATOM 760 N N . LEU A 1 94 ? -2.127 -1.249 11.243 1.00 96.44 94 LEU A N 1
ATOM 761 C CA . LEU A 1 94 ? -1.695 -1.684 9.917 1.00 96.44 94 LEU A CA 1
ATOM 762 C C . LEU A 1 94 ? -0.764 -0.670 9.241 1.00 96.44 94 LEU A C 1
ATOM 764 O O . LEU A 1 94 ? 0.189 -1.079 8.588 1.00 96.44 94 LEU A O 1
ATOM 768 N N . MET A 1 95 ? -0.973 0.638 9.423 1.00 96.31 95 MET A N 1
ATOM 769 C CA . MET A 1 95 ? -0.058 1.659 8.891 1.00 96.31 95 MET A CA 1
ATOM 770 C C . MET A 1 95 ? 1.313 1.623 9.575 1.00 96.31 95 MET A C 1
ATOM 772 O O . MET A 1 95 ? 2.331 1.735 8.897 1.00 96.31 95 MET A O 1
ATOM 776 N N . VAL A 1 96 ? 1.363 1.414 10.895 1.00 98.00 96 VAL A N 1
ATOM 777 C CA . VAL A 1 96 ? 2.628 1.237 11.630 1.00 98.00 96 VAL A CA 1
ATOM 778 C C . VAL A 1 96 ? 3.342 -0.031 11.168 1.00 98.00 96 VAL A C 1
ATOM 780 O O . VAL A 1 96 ? 4.535 0.019 10.877 1.00 98.00 96 VAL A O 1
ATOM 783 N N . LEU A 1 97 ? 2.616 -1.145 11.031 1.00 98.12 97 LEU A N 1
ATOM 784 C CA . LEU A 1 97 ? 3.167 -2.388 10.488 1.00 98.12 97 LEU A CA 1
ATOM 785 C C . LEU A 1 97 ? 3.736 -2.176 9.078 1.00 98.12 97 LEU A C 1
ATOM 787 O O . LEU A 1 97 ? 4.880 -2.542 8.815 1.00 98.12 97 LEU A O 1
ATOM 791 N N . GLY A 1 98 ? 2.969 -1.533 8.196 1.00 97.69 98 GLY A N 1
ATOM 792 C CA . GLY A 1 98 ? 3.398 -1.205 6.839 1.00 97.69 98 GLY A CA 1
ATOM 793 C C . GLY A 1 98 ? 4.639 -0.320 6.818 1.00 97.69 98 GLY A C 1
ATOM 794 O O . GLY A 1 98 ? 5.555 -0.580 6.047 1.00 97.69 98 GLY A O 1
ATOM 795 N N . PHE A 1 99 ? 4.729 0.673 7.703 1.00 98.00 99 PHE A N 1
ATOM 796 C CA . PHE A 1 99 ? 5.910 1.528 7.809 1.00 98.00 99 PHE A CA 1
ATOM 797 C C . PHE A 1 99 ? 7.154 0.754 8.269 1.00 98.00 99 PHE A C 1
ATOM 799 O O . PHE A 1 99 ? 8.223 0.906 7.680 1.00 98.00 99 PHE A O 1
ATOM 806 N N . VAL A 1 100 ? 7.024 -0.134 9.260 1.00 98.19 100 VAL A N 1
ATOM 807 C CA . VAL A 1 100 ? 8.128 -1.005 9.704 1.00 98.19 100 VAL A CA 1
ATOM 808 C C . VAL A 1 100 ? 8.585 -1.928 8.572 1.00 98.19 100 VAL A C 1
ATOM 810 O O . VAL A 1 100 ? 9.782 -2.026 8.302 1.00 98.19 100 VAL A O 1
ATOM 813 N N . MET A 1 101 ? 7.644 -2.561 7.866 1.00 97.69 101 MET A N 1
ATOM 814 C CA . MET A 1 101 ? 7.947 -3.402 6.704 1.00 97.69 101 MET A CA 1
ATOM 815 C C . MET A 1 101 ? 8.593 -2.604 5.570 1.00 97.69 101 MET A C 1
ATOM 817 O O . MET A 1 101 ? 9.511 -3.101 4.922 1.00 97.69 101 MET A O 1
ATOM 821 N N . PHE A 1 102 ? 8.156 -1.362 5.351 1.00 97.25 102 PHE A N 1
ATOM 822 C CA . PHE A 1 102 ? 8.746 -0.468 4.364 1.00 97.25 102 PHE A CA 1
ATOM 823 C C . PHE A 1 102 ? 10.204 -0.164 4.699 1.00 97.25 102 PHE A C 1
ATOM 825 O O . PHE A 1 102 ? 11.052 -0.308 3.829 1.00 97.25 102 PHE A O 1
ATOM 832 N N . LEU A 1 103 ? 10.525 0.194 5.947 1.00 97.12 103 LEU A N 1
ATOM 833 C CA . LEU A 1 103 ? 11.910 0.447 6.364 1.00 97.12 103 LEU A CA 1
ATOM 834 C C . LEU A 1 103 ? 12.788 -0.802 6.234 1.00 97.12 103 LEU A C 1
ATOM 836 O O . LEU A 1 103 ? 13.916 -0.713 5.747 1.00 97.12 103 LEU A O 1
ATOM 840 N N . ALA A 1 104 ? 12.263 -1.967 6.623 1.00 96.56 104 ALA A N 1
ATOM 841 C CA . ALA A 1 104 ? 12.962 -3.237 6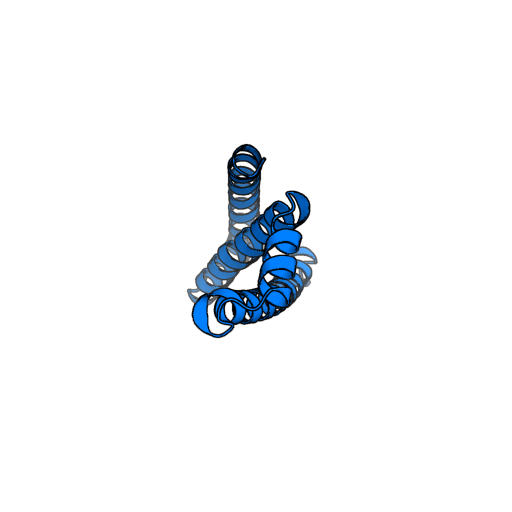.463 1.00 96.56 104 ALA A CA 1
ATOM 842 C C . ALA A 1 104 ? 13.242 -3.523 4.977 1.00 96.56 104 ALA A C 1
ATOM 844 O O . ALA A 1 104 ? 14.391 -3.735 4.593 1.00 96.56 104 ALA A O 1
ATOM 845 N N . GLY A 1 105 ? 12.224 -3.433 4.118 1.00 94.31 105 GLY A N 1
ATOM 846 C CA . GLY A 1 105 ? 12.361 -3.628 2.673 1.00 94.31 105 GLY A CA 1
ATOM 847 C C . GLY A 1 105 ? 13.277 -2.597 2.013 1.00 94.31 105 GLY A C 1
ATOM 848 O O . GLY A 1 105 ? 14.140 -2.960 1.222 1.00 94.31 105 GLY A O 1
ATOM 849 N N . ALA A 1 106 ? 13.172 -1.325 2.393 1.00 93.56 106 ALA A N 1
ATOM 850 C CA . ALA A 1 106 ? 14.031 -0.248 1.912 1.00 93.56 106 ALA A CA 1
ATOM 851 C C . ALA A 1 106 ? 15.499 -0.427 2.318 1.00 93.56 106 ALA A C 1
ATOM 853 O O . ALA A 1 106 ? 16.381 0.097 1.646 1.00 93.56 106 ALA A O 1
ATOM 854 N N . SER A 1 107 ? 15.785 -1.160 3.400 1.00 91.31 107 SER A N 1
ATOM 855 C CA . SER A 1 107 ? 17.162 -1.498 3.774 1.00 91.31 107 SER A CA 1
ATOM 856 C C . SER A 1 107 ? 17.775 -2.591 2.892 1.00 91.31 107 SER A C 1
ATOM 858 O O . SER A 1 107 ? 18.996 -2.628 2.760 1.00 91.31 107 SER A O 1
ATOM 860 N N . ILE A 1 108 ? 16.930 -3.418 2.267 1.00 89.50 108 ILE A N 1
ATOM 861 C CA . ILE A 1 108 ? 17.303 -4.524 1.373 1.00 89.50 108 ILE A CA 1
ATOM 862 C C . ILE A 1 108 ? 17.353 -4.066 -0.092 1.00 89.50 108 ILE A C 1
ATOM 864 O O . ILE A 1 108 ? 18.243 -4.474 -0.824 1.00 89.50 108 ILE A O 1
ATOM 868 N N . LEU A 1 109 ? 16.411 -3.217 -0.521 1.00 80.38 109 LEU A N 1
ATOM 869 C CA . LEU A 1 109 ? 16.247 -2.740 -1.907 1.00 80.38 109 LEU A CA 1
ATOM 870 C C . LEU A 1 109 ? 17.241 -1.630 -2.320 1.00 80.38 109 LEU A C 1
ATOM 872 O O . LEU A 1 109 ? 16.983 -0.925 -3.298 1.00 80.38 109 LEU A O 1
ATOM 876 N N . LYS A 1 110 ? 18.323 -1.445 -1.554 1.00 61.25 110 LYS A N 1
ATOM 877 C CA . LYS A 1 110 ? 19.385 -0.466 -1.828 1.00 61.25 110 LYS A CA 1
ATOM 878 C C . LYS A 1 110 ? 20.273 -0.900 -2.985 1.00 61.25 110 LYS A C 1
ATOM 880 O O . LYS A 1 110 ? 20.570 -2.110 -3.069 1.00 61.25 110 LYS A O 1
#

Nearest PDB structures (foldseek):
  6lum-assembly1_C  TM=7.901E-01  e=4.729E-05  Mycolicibacterium smegmatis MC2 51
  1nek-assembly1_C  TM=7.091E-01  e=1.022E-02  Escherichia coli
  2wu5-assembly1_H  TM=5.906E-01  e=1.339E-01  Escherichia coli
  8gs8-assembly1_D  TM=7.392E-01  e=2.982E-01  Homo sapiens
  4yxd-assembly1_D  TM=6.940E-01  e=1.998E-01  Sus scrofa

Mean predicted aligned error: 6.88 Å

pLDDT: mean 86.25, std 13.72, range [44.94, 98.38]

Secondary structure (DSSP, 8-state):
---PPPPPHHHHHHHHHHHHHHHHHHHHHHHHHIIIIIS-S-HHHHHHHHHTT-HHHHHHHHHHHHHHHHHHHHHHHHHTT--HHHHHHHHHHHHHHHHHHHHHHHHH--

Solvent-accessible surface area (backbone atoms only — not comparable to full-atom values): 6284 Å² total; per-residue (Å²): 135,85,80,78,76,74,83,53,66,67,58,56,51,55,52,53,48,44,54,55,37,46,54,53,49,52,54,49,49,51,55,49,50,39,58,76,74,69,54,68,96,39,70,72,54,53,58,46,55,62,65,58,68,38,57,67,50,51,51,51,52,50,52,40,51,41,50,34,55,47,52,49,52,52,51,53,44,42,76,75,66,52,48,78,73,52,50,58,54,52,50,53,55,43,51,51,50,37,50,54,51,46,55,56,49,56,69,67,60,109

Radius of gyration: 18.03 Å; Cα contacts (8 Å, |Δi|>4): 49; chains: 1; bounding box: 51×27×46 Å

Foldseek 3Di:
DDPPDDPDPVNVVLVVLLVVLVVVVVVVVVLVCCLPPPVPPDVVSVVVVVVCLDLVNQLVNLLSCLSNVQSVVLVVVVVVPQDPVVSVVSVVVSVVVSVVVSVVVSVVSD

Sequence (110 aa):
MYKKAEPSEIGMWSWLLERITGVLLVFYLFVHLWSRHFAGKLAVIDATAARLQTPFFNLTLLALVLFHGLNGIRVVLIDFGLSARAQRFVFWALMVLGFVMFLAGASILK